Protein AF-A0A5M9RAM7-F1 (afdb_monomer_lite)

pLDDT: mean 76.91, std 12.96, range [45.09, 94.38]

Sequence (63 aa):
MVKSITLGVDQSLTDYGTTVNLDYKWKGVNHLTMIQFFNGGLDTITFDYNGKGTTVLMERSPD

Foldseek 3Di:
DDDDDDAQDWDWDDDPPPFWTWTWHHPHRFWIWIWIDGDFFIKIWIWGHPPPDIDIDIDTGGD

Secondary structure (DSSP, 8-state):
--PPPPTT--EEEE-SSTT-EEEEEEETTTEEEEEEEETTEEEEEEEEE-SS-EEEEEEEEE-

Structure (mmCIF, N/CA/C/O backbone):
data_AF-A0A5M9RAM7-F1
#
_entry.id   AF-A0A5M9RAM7-F1
#
loop_
_atom_site.group_PDB
_atom_site.id
_atom_site.type_symbol
_atom_site.label_atom_id
_atom_site.label_alt_id
_atom_site.label_comp_id
_atom_site.label_asym_id
_atom_site.label_entity_id
_atom_site.label_seq_id
_atom_site.pdbx_PDB_ins_code
_atom_site.Cartn_x
_atom_site.Cartn_y
_atom_site.Cartn_z
_atom_site.occupancy
_atom_site.B_iso_or_equiv
_atom_site.auth_seq_id
_atom_site.auth_comp_id
_atom_site.auth_asym_id
_atom_site.auth_atom_id
_atom_site.pdbx_PDB_model_num
ATOM 1 N N . MET A 1 1 ? -7.037 -11.951 -14.463 1.00 45.09 1 MET A N 1
ATOM 2 C CA . MET A 1 1 ? -7.348 -12.545 -13.144 1.00 45.09 1 MET A CA 1
ATOM 3 C C . MET A 1 1 ? -6.876 -11.538 -12.106 1.00 45.09 1 MET A C 1
ATOM 5 O O . MET A 1 1 ? -5.716 -11.161 -12.176 1.00 45.09 1 MET A O 1
ATOM 9 N N . VAL A 1 2 ? -7.747 -11.011 -11.244 1.00 51.88 2 VAL A N 1
ATOM 10 C CA . VAL A 1 2 ? -7.315 -10.083 -10.182 1.00 51.88 2 VAL A CA 1
ATOM 11 C C . VAL A 1 2 ? -6.674 -10.931 -9.086 1.00 51.88 2 VAL A C 1
ATOM 13 O O . VAL A 1 2 ? -7.363 -11.757 -8.491 1.00 51.88 2 VAL A O 1
ATOM 16 N N . LYS A 1 3 ? -5.363 -10.793 -8.859 1.00 60.28 3 LYS A N 1
ATOM 17 C CA . LYS A 1 3 ? -4.708 -11.440 -7.715 1.00 60.28 3 LYS A CA 1
ATOM 18 C C . LYS A 1 3 ? -5.109 -10.688 -6.447 1.00 60.28 3 LYS A C 1
ATOM 20 O O . LYS A 1 3 ? -4.881 -9.487 -6.340 1.00 60.28 3 LYS A O 1
ATOM 25 N N . SER A 1 4 ? -5.754 -11.385 -5.518 1.00 64.44 4 SER A N 1
ATOM 26 C CA . SER A 1 4 ? -6.162 -10.822 -4.232 1.00 64.44 4 SER A CA 1
ATOM 27 C C . SER A 1 4 ? -4.965 -10.722 -3.290 1.00 64.44 4 SER A C 1
ATOM 29 O O . SER A 1 4 ? -4.216 -11.682 -3.130 1.00 64.44 4 SER A O 1
ATOM 31 N N . ILE A 1 5 ? -4.814 -9.567 -2.647 1.00 66.12 5 ILE A N 1
ATOM 32 C CA . ILE A 1 5 ? -3.846 -9.346 -1.570 1.00 66.12 5 ILE A CA 1
ATOM 33 C C . ILE A 1 5 ? -4.376 -10.027 -0.304 1.00 66.12 5 ILE A C 1
ATOM 35 O O . ILE A 1 5 ? -5.533 -9.823 0.070 1.00 66.12 5 ILE A O 1
ATOM 39 N N . THR A 1 6 ? -3.544 -10.833 0.360 1.00 67.75 6 THR A N 1
ATOM 40 C CA . THR A 1 6 ? -3.893 -11.411 1.668 1.00 67.75 6 THR A CA 1
ATOM 41 C C . THR A 1 6 ? -3.519 -10.422 2.771 1.00 67.75 6 THR A C 1
ATOM 43 O O . THR A 1 6 ? -2.370 -9.993 2.857 1.00 67.75 6 THR A O 1
ATOM 46 N N . LEU A 1 7 ? -4.484 -10.045 3.613 1.00 64.50 7 LEU A N 1
ATOM 47 C CA . LEU A 1 7 ? -4.248 -9.134 4.737 1.00 64.50 7 LEU A CA 1
ATOM 48 C C . LEU A 1 7 ? -3.302 -9.768 5.763 1.00 64.50 7 LEU A C 1
ATOM 50 O O . LEU A 1 7 ? -3.457 -10.941 6.100 1.00 64.50 7 LEU A O 1
ATOM 54 N N . GLY A 1 8 ? -2.366 -8.989 6.303 1.00 62.47 8 GLY A N 1
ATOM 55 C CA . GLY A 1 8 ? -1.475 -9.446 7.376 1.00 62.47 8 GLY A CA 1
ATOM 56 C C . GLY A 1 8 ? -0.350 -10.384 6.928 1.00 62.47 8 GLY A C 1
ATOM 57 O O . GLY A 1 8 ? 0.364 -10.904 7.781 1.00 62.47 8 GLY A O 1
ATOM 58 N N . VAL A 1 9 ? -0.196 -10.618 5.623 1.00 66.12 9 VAL A N 1
ATOM 59 C CA . VAL A 1 9 ? 0.841 -11.492 5.065 1.00 66.12 9 VAL A CA 1
ATOM 60 C C . VAL A 1 9 ? 1.699 -10.684 4.106 1.00 66.12 9 VAL A C 1
ATOM 62 O O . VAL A 1 9 ? 1.169 -10.055 3.193 1.00 66.12 9 VAL A O 1
ATOM 65 N N . ASP A 1 10 ? 3.013 -10.734 4.295 1.00 62.88 10 ASP A N 1
ATOM 66 C CA . ASP A 1 10 ? 3.966 -10.163 3.349 1.00 62.88 10 ASP A CA 1
ATOM 67 C C . ASP A 1 10 ? 3.961 -11.018 2.078 1.00 62.88 10 ASP A C 1
ATOM 69 O 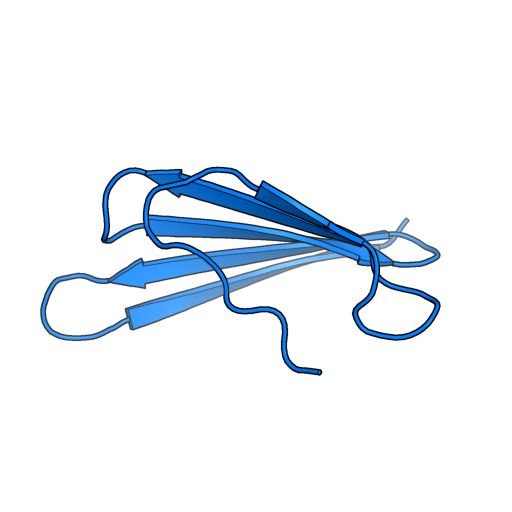O . ASP A 1 10 ? 4.183 -12.233 2.135 1.00 62.88 10 ASP A O 1
ATOM 73 N N . GLN A 1 11 ? 3.670 -10.417 0.924 1.00 63.28 11 GLN A N 1
ATOM 74 C CA . GLN A 1 11 ? 3.741 -11.126 -0.353 1.00 63.28 11 GLN A CA 1
ATOM 75 C C . GLN A 1 11 ? 4.283 -10.186 -1.427 1.00 63.28 11 GLN A C 1
ATOM 77 O O . GLN A 1 11 ? 3.960 -9.002 -1.470 1.00 63.28 11 GLN A O 1
ATOM 82 N N . SER A 1 12 ? 5.084 -10.746 -2.329 1.00 62.12 12 SER A N 1
ATOM 83 C CA . SER A 1 12 ? 5.504 -10.058 -3.542 1.00 62.12 12 SER A CA 1
ATOM 84 C C . SER A 1 12 ? 4.662 -10.554 -4.711 1.00 62.12 12 SER A C 1
ATOM 86 O O . SER A 1 12 ? 4.492 -11.762 -4.911 1.00 62.12 12 SER A O 1
ATOM 88 N N . LEU A 1 13 ? 4.106 -9.616 -5.471 1.00 63.94 13 LEU A N 1
ATOM 89 C CA . LEU A 1 13 ? 3.337 -9.893 -6.672 1.00 63.94 13 LEU A CA 1
ATOM 90 C C . LEU A 1 13 ? 4.063 -9.274 -7.863 1.00 63.94 13 LEU A C 1
ATOM 92 O O . LEU A 1 13 ? 4.048 -8.063 -8.074 1.00 63.94 13 LEU A O 1
ATOM 96 N N . THR A 1 14 ? 4.658 -10.132 -8.680 1.00 58.50 14 THR A N 1
ATOM 97 C CA . THR A 1 14 ? 4.984 -9.801 -10.064 1.00 58.50 14 THR A CA 1
ATOM 98 C C . THR A 1 14 ? 3.718 -10.024 -10.888 1.00 58.50 14 THR A C 1
ATOM 100 O O . THR A 1 14 ? 3.091 -11.082 -10.734 1.00 58.50 14 THR A O 1
ATOM 103 N N . ASP A 1 15 ? 3.366 -9.043 -11.731 1.00 57.25 15 ASP A N 1
ATOM 104 C CA . ASP A 1 15 ? 2.325 -9.080 -12.783 1.00 57.25 15 ASP A CA 1
ATOM 105 C C . ASP A 1 15 ? 1.074 -8.201 -12.532 1.00 57.25 15 ASP A C 1
ATOM 107 O O . ASP A 1 15 ? -0.052 -8.693 -12.426 1.00 57.25 15 ASP A O 1
ATOM 111 N N . TYR A 1 16 ? 1.267 -6.874 -12.466 1.00 55.62 16 TYR A N 1
ATOM 112 C CA . TYR A 1 16 ? 0.194 -5.876 -12.629 1.00 55.62 16 TYR A CA 1
ATOM 113 C C . TYR A 1 16 ? 0.424 -5.088 -13.930 1.00 55.62 16 TYR A C 1
ATOM 115 O O . TYR A 1 16 ? 0.804 -3.919 -13.929 1.00 55.62 16 TYR A O 1
ATOM 123 N N . GLY A 1 17 ? 0.262 -5.775 -15.066 1.00 53.66 17 GLY A N 1
ATOM 124 C CA . GLY A 1 17 ? 0.736 -5.273 -16.357 1.00 53.66 17 GLY A CA 1
ATOM 125 C C . GLY A 1 17 ? 2.260 -5.376 -16.458 1.00 53.66 17 GLY A C 1
ATOM 126 O O . GLY A 1 17 ? 2.968 -5.413 -15.456 1.00 53.66 17 GLY A O 1
ATOM 127 N N . THR A 1 18 ? 2.773 -5.447 -17.681 1.00 54.59 18 THR A N 1
ATOM 128 C CA . THR A 1 18 ? 4.146 -5.840 -18.066 1.00 54.59 18 THR A CA 1
ATOM 129 C C . THR A 1 18 ? 5.321 -5.042 -17.463 1.00 54.59 18 THR A C 1
ATOM 131 O O . THR A 1 18 ? 6.455 -5.254 -17.883 1.00 54.59 18 THR A O 1
ATOM 134 N N . THR A 1 19 ? 5.105 -4.137 -16.504 1.00 61.38 19 THR A N 1
ATOM 135 C CA . THR A 1 19 ? 6.097 -3.117 -16.120 1.00 61.38 19 THR A CA 1
ATOM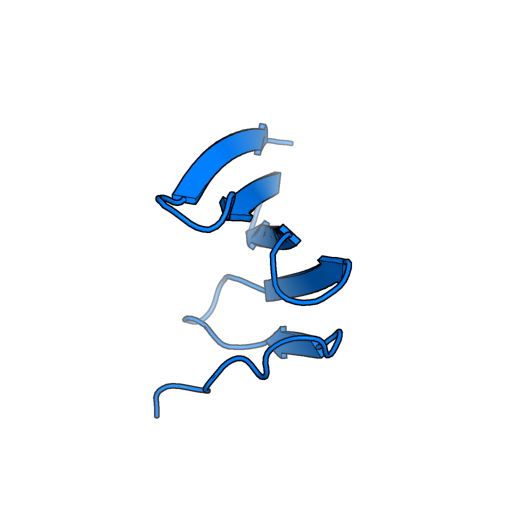 136 C C . THR A 1 19 ? 6.143 -2.786 -14.622 1.00 61.38 19 THR A C 1
ATOM 138 O O . THR A 1 19 ? 6.923 -1.917 -14.240 1.00 61.38 19 THR A O 1
ATOM 141 N N . VAL A 1 20 ? 5.336 -3.431 -13.765 1.00 64.62 20 VAL A N 1
ATOM 142 C CA . VAL A 1 20 ? 5.282 -3.096 -12.327 1.00 64.62 20 VAL A CA 1
ATOM 143 C C . VAL A 1 20 ? 5.452 -4.337 -11.449 1.00 64.62 20 VAL A C 1
ATOM 145 O O . VAL A 1 20 ? 4.692 -5.301 -11.570 1.00 64.62 20 VAL A O 1
ATOM 148 N N . ASN A 1 21 ? 6.434 -4.294 -10.542 1.00 71.69 21 ASN A N 1
ATOM 149 C CA . ASN A 1 21 ? 6.566 -5.249 -9.437 1.00 71.69 21 ASN A CA 1
ATOM 150 C C . ASN A 1 21 ? 6.020 -4.616 -8.155 1.00 71.69 21 ASN A C 1
ATOM 152 O O . ASN A 1 21 ? 6.337 -3.466 -7.855 1.00 71.69 21 ASN A O 1
ATOM 156 N N . LEU A 1 22 ? 5.225 -5.366 -7.394 1.00 72.69 22 LEU A N 1
ATOM 157 C CA . LEU A 1 22 ? 4.667 -4.914 -6.122 1.00 72.69 22 LEU A CA 1
ATOM 158 C C . LEU A 1 22 ? 5.268 -5.723 -4.971 1.00 72.69 22 LEU A C 1
ATOM 160 O O . LEU A 1 22 ? 5.263 -6.957 -5.000 1.00 72.69 22 LEU A O 1
ATOM 164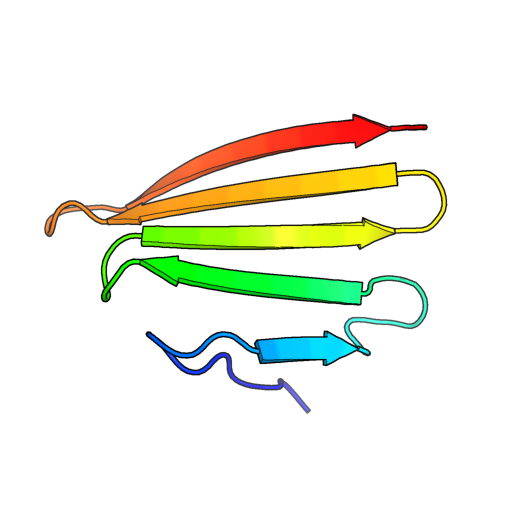 N N . ASP A 1 23 ? 5.743 -5.027 -3.945 1.00 78.06 23 ASP A N 1
ATOM 165 C CA . ASP A 1 23 ? 6.024 -5.594 -2.624 1.00 78.06 23 ASP A CA 1
ATOM 166 C C . ASP A 1 23 ? 5.072 -4.953 -1.617 1.00 78.06 23 ASP A C 1
ATOM 168 O O . ASP A 1 23 ? 4.828 -3.748 -1.677 1.00 78.06 23 ASP A O 1
ATOM 172 N N . TYR A 1 24 ? 4.503 -5.733 -0.707 1.00 79.69 24 TYR A N 1
ATOM 173 C CA . TYR A 1 24 ? 3.698 -5.178 0.368 1.00 79.6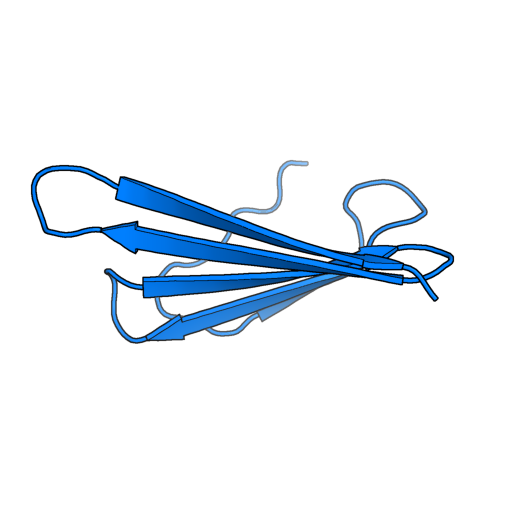9 24 TYR A CA 1
ATOM 174 C C . TYR A 1 24 ? 3.975 -5.846 1.698 1.00 79.69 24 TYR A C 1
ATOM 176 O O . TYR A 1 24 ? 4.149 -7.061 1.793 1.00 79.69 24 TYR A O 1
ATOM 184 N N . LYS A 1 25 ? 3.961 -5.016 2.739 1.00 80.75 25 LYS A N 1
ATOM 185 C CA . LYS A 1 25 ? 4.195 -5.412 4.118 1.00 80.75 25 LYS A CA 1
ATOM 186 C C . LYS A 1 25 ? 3.070 -4.938 5.003 1.00 80.75 25 LYS A C 1
ATOM 188 O O . LYS A 1 25 ? 2.675 -3.770 4.960 1.00 80.75 25 LYS A O 1
ATOM 193 N N . TRP A 1 26 ? 2.587 -5.851 5.830 1.00 81.69 26 TRP A N 1
ATOM 194 C CA . TRP A 1 26 ? 1.558 -5.553 6.813 1.00 81.69 26 TRP A CA 1
ATOM 195 C C . TRP A 1 26 ? 2.165 -5.444 8.207 1.00 81.69 26 TRP A C 1
ATOM 197 O O . TRP A 1 26 ? 2.859 -6.341 8.681 1.00 81.69 26 TRP A O 1
ATOM 207 N N . LYS A 1 27 ? 1.829 -4.372 8.923 1.00 81.00 27 LYS A N 1
ATOM 208 C CA . LYS A 1 27 ? 2.038 -4.273 10.370 1.00 81.00 27 LYS A CA 1
ATOM 209 C C . LYS A 1 27 ? 0.682 -4.425 11.058 1.00 81.00 27 LYS A C 1
ATOM 211 O O . LYS A 1 27 ? -0.043 -3.458 11.288 1.00 81.00 27 LYS A O 1
ATOM 216 N N . GLY A 1 28 ? 0.330 -5.673 11.366 1.00 81.06 28 GLY A N 1
ATOM 217 C CA . GLY A 1 28 ? -1.015 -6.028 11.825 1.00 81.06 28 GLY A CA 1
ATOM 218 C C . GLY A 1 28 ? -2.047 -5.911 10.697 1.00 81.06 28 GLY A C 1
ATOM 219 O O . GLY A 1 28 ? -1.727 -6.166 9.544 1.00 81.06 28 GLY A O 1
ATOM 220 N N . VAL A 1 29 ? -3.286 -5.524 11.022 1.00 81.88 29 VAL A N 1
ATOM 221 C CA . VAL A 1 29 ? -4.389 -5.392 10.039 1.00 81.88 29 VAL A CA 1
ATOM 222 C C . VAL A 1 29 ? -4.702 -3.947 9.644 1.00 81.88 29 VAL A C 1
ATOM 224 O O . VAL A 1 29 ? -5.557 -3.707 8.799 1.00 81.88 29 VAL A O 1
ATOM 227 N N . ASN A 1 30 ? -4.009 -2.986 10.255 1.00 88.06 30 ASN A N 1
ATOM 228 C CA . ASN A 1 30 ? -4.324 -1.564 10.132 1.00 88.06 30 ASN A CA 1
ATOM 229 C C . ASN A 1 30 ? -3.293 -0.783 9.323 1.00 88.06 30 ASN A C 1
ATOM 231 O O . ASN A 1 30 ? -3.592 0.320 8.891 1.00 88.06 30 ASN A O 1
ATOM 235 N N . HIS A 1 31 ? -2.093 -1.323 9.129 1.00 87.88 31 HIS A N 1
ATOM 236 C CA . HIS A 1 31 ? -1.012 -0.605 8.474 1.00 87.88 31 HIS A CA 1
ATOM 237 C C . HIS A 1 31 ? -0.437 -1.455 7.345 1.00 87.88 31 HIS A C 1
ATOM 239 O O . HIS A 1 31 ? 0.102 -2.536 7.595 1.00 87.88 31 HIS A O 1
ATOM 245 N N . LEU A 1 32 ? -0.570 -0.953 6.121 1.00 88.44 32 LEU A N 1
ATOM 246 C CA . LEU A 1 32 ? -0.050 -1.557 4.901 1.00 88.44 32 LEU A CA 1
ATOM 247 C C . LEU A 1 32 ? 0.940 -0.595 4.266 1.00 88.44 32 LEU A C 1
ATOM 249 O O . LEU A 1 32 ? 0.569 0.520 3.904 1.00 88.44 32 LEU A O 1
ATOM 253 N N . THR A 1 33 ? 2.164 -1.053 4.054 1.00 88.38 33 THR A N 1
ATOM 254 C CA . THR A 1 33 ? 3.123 -0.378 3.182 1.00 88.38 33 THR A CA 1
ATOM 255 C C . THR A 1 33 ? 3.219 -1.164 1.889 1.00 88.38 33 THR A C 1
ATOM 257 O O . THR A 1 33 ? 3.457 -2.367 1.917 1.00 88.38 33 THR A O 1
ATOM 260 N N . MET A 1 34 ? 3.040 -0.496 0.759 1.00 86.94 34 MET A N 1
ATOM 261 C CA . MET A 1 34 ? 3.176 -1.055 -0.578 1.00 86.94 34 MET A CA 1
ATOM 262 C C . MET A 1 34 ? 4.282 -0.305 -1.313 1.00 86.94 34 MET A C 1
ATOM 264 O O . MET A 1 34 ? 4.250 0.918 -1.395 1.00 86.94 34 MET A O 1
ATOM 268 N N . ILE A 1 35 ? 5.234 -1.036 -1.872 1.00 85.62 35 ILE A N 1
ATOM 269 C CA . ILE A 1 35 ? 6.286 -0.508 -2.731 1.00 85.62 35 ILE A CA 1
ATOM 270 C C . ILE A 1 35 ? 5.982 -0.960 -4.154 1.00 85.62 35 ILE A C 1
ATOM 272 O O . ILE A 1 35 ? 5.848 -2.155 -4.426 1.00 85.62 35 ILE A O 1
ATOM 276 N N . GLN A 1 36 ? 5.855 0.004 -5.058 1.00 84.75 36 GLN A N 1
ATOM 277 C CA . GLN A 1 36 ? 5.699 -0.236 -6.484 1.00 84.75 36 GLN A CA 1
ATOM 278 C C . GLN A 1 36 ? 7.019 0.059 -7.173 1.00 84.75 36 GLN A C 1
ATOM 280 O O . GLN A 1 36 ? 7.464 1.201 -7.181 1.00 84.75 36 GLN A O 1
ATOM 285 N N . PHE A 1 37 ? 7.625 -0.954 -7.774 1.00 80.38 37 PHE A N 1
ATOM 286 C CA . PHE A 1 37 ? 8.796 -0.786 -8.621 1.00 80.38 37 PHE A CA 1
ATOM 287 C C . PHE A 1 37 ? 8.337 -0.683 -10.066 1.00 80.38 37 PHE A C 1
ATOM 289 O O . PHE A 1 37 ? 7.652 -1.582 -10.565 1.00 80.38 37 PHE A O 1
ATOM 296 N N . PHE A 1 38 ? 8.737 0.384 -10.740 1.00 81.25 38 PHE A N 1
ATOM 297 C CA . PHE A 1 38 ? 8.502 0.586 -12.164 1.00 81.25 38 PHE A CA 1
ATOM 298 C C . PHE A 1 38 ? 9.823 0.912 -12.858 1.00 81.25 38 PHE A C 1
ATOM 300 O O . PHE A 1 38 ? 10.857 1.117 -12.227 1.00 81.25 38 PHE A O 1
ATOM 307 N N . ASN A 1 39 ? 9.812 0.921 -14.188 1.00 72.38 39 ASN A N 1
ATOM 308 C CA . ASN A 1 39 ? 11.020 1.208 -14.948 1.00 72.38 39 ASN A CA 1
ATOM 309 C C . ASN A 1 39 ? 11.414 2.687 -14.745 1.00 72.38 39 ASN A C 1
ATOM 311 O O . ASN A 1 39 ? 10.740 3.568 -15.280 1.00 72.38 39 ASN A O 1
ATOM 315 N N . GLY A 1 40 ? 12.464 2.946 -13.956 1.00 73.12 40 GLY A N 1
ATOM 316 C CA . GLY A 1 40 ? 12.952 4.293 -13.624 1.00 73.12 40 GLY A CA 1
ATOM 317 C C . GLY A 1 40 ? 12.580 4.822 -12.231 1.00 73.12 40 GLY A C 1
ATOM 318 O O . GLY A 1 40 ? 12.579 6.036 -12.040 1.00 73.12 40 GLY A O 1
ATOM 319 N N . GLY A 1 41 ? 12.218 3.956 -11.278 1.00 82.12 41 GLY A N 1
ATOM 320 C CA . GLY A 1 41 ? 12.086 4.352 -9.874 1.00 82.12 41 GLY A CA 1
ATOM 321 C C . GLY A 1 41 ? 11.134 3.479 -9.060 1.00 82.12 41 GLY A C 1
ATOM 322 O O . GLY A 1 41 ? 10.743 2.377 -9.465 1.00 82.12 41 GLY A O 1
ATOM 323 N N . LEU A 1 42 ? 10.749 3.994 -7.893 1.00 88.25 42 LEU A N 1
ATOM 324 C CA . LEU A 1 42 ? 9.755 3.370 -7.027 1.00 88.25 42 LEU A CA 1
ATOM 325 C C . LEU A 1 42 ? 8.776 4.386 -6.436 1.00 88.25 42 LEU A C 1
ATOM 327 O O . LEU A 1 42 ? 9.123 5.534 -6.164 1.00 88.25 42 LEU A O 1
ATOM 331 N N . ASP A 1 43 ? 7.549 3.934 -6.200 1.00 86.12 43 ASP A N 1
ATOM 332 C CA . ASP A 1 43 ? 6.550 4.648 -5.407 1.00 86.12 43 ASP A CA 1
ATOM 333 C C . ASP A 1 43 ? 6.326 3.861 -4.104 1.00 86.12 43 ASP A C 1
ATOM 335 O O . ASP A 1 43 ? 6.115 2.646 -4.132 1.00 86.12 43 ASP A O 1
ATOM 339 N N . THR A 1 44 ? 6.350 4.537 -2.955 1.00 89.44 44 THR A N 1
ATOM 340 C CA . THR A 1 44 ? 5.950 3.963 -1.661 1.00 89.44 44 THR A CA 1
ATOM 341 C C . THR A 1 44 ? 4.578 4.499 -1.287 1.00 89.44 44 THR A C 1
ATOM 343 O O . THR A 1 44 ? 4.366 5.707 -1.200 1.00 89.44 44 THR A O 1
ATOM 346 N N . ILE A 1 45 ? 3.626 3.601 -1.066 1.00 89.31 45 ILE A N 1
ATOM 347 C CA . ILE A 1 45 ? 2.255 3.931 -0.689 1.00 89.31 45 ILE A CA 1
ATOM 348 C C . ILE A 1 45 ? 1.968 3.302 0.667 1.00 89.31 45 ILE A C 1
ATOM 350 O O . ILE A 1 45 ? 2.068 2.089 0.833 1.00 89.31 45 ILE A O 1
ATOM 354 N N . THR A 1 46 ? 1.583 4.124 1.636 1.00 91.19 46 THR A N 1
ATOM 355 C CA . THR A 1 46 ? 1.215 3.676 2.979 1.00 91.19 46 THR A CA 1
ATOM 356 C C . THR A 1 46 ? -0.269 3.907 3.219 1.00 91.19 46 THR A C 1
ATOM 358 O O . THR A 1 46 ? -0.769 5.019 3.046 1.00 91.19 46 THR A O 1
ATOM 361 N N . PHE A 1 47 ? -0.963 2.858 3.649 1.00 90.50 47 PHE A N 1
ATOM 362 C CA . PHE A 1 47 ? -2.348 2.902 4.097 1.00 90.50 47 PHE A CA 1
ATOM 363 C C . PHE A 1 47 ? -2.382 2.683 5.606 1.00 90.50 47 PHE A C 1
ATOM 365 O O . PHE A 1 47 ? -1.910 1.653 6.088 1.00 90.50 47 PHE A O 1
ATOM 372 N N . ASP A 1 48 ? -2.964 3.631 6.336 1.00 92.81 48 ASP A N 1
ATOM 373 C CA . ASP A 1 48 ? -3.109 3.554 7.790 1.00 92.81 48 ASP A CA 1
ATOM 374 C C . ASP A 1 48 ?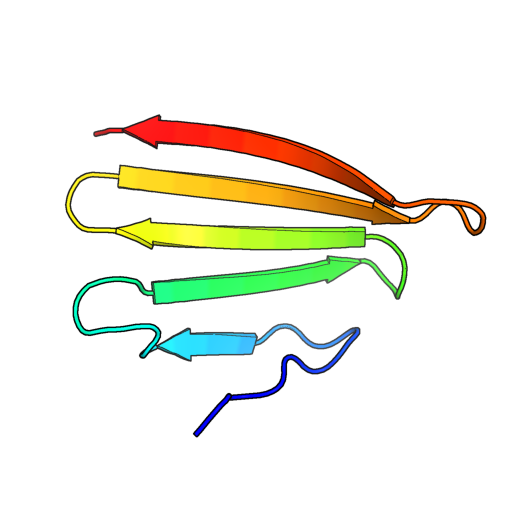 -4.585 3.681 8.184 1.00 92.81 48 ASP A C 1
ATOM 376 O O . ASP A 1 48 ? -5.225 4.714 7.964 1.00 92.81 48 ASP A O 1
ATOM 380 N N . TYR A 1 49 ? -5.146 2.596 8.709 1.00 91.50 49 TYR A N 1
ATOM 381 C CA . TYR A 1 49 ? -6.536 2.482 9.120 1.00 91.50 49 TYR A CA 1
ATOM 382 C C . TYR A 1 49 ? -6.671 2.643 10.634 1.00 91.50 49 TYR A C 1
ATOM 384 O O . TYR A 1 49 ? -6.204 1.821 11.421 1.00 91.50 49 TYR A O 1
ATOM 392 N N . ASN A 1 50 ? -7.400 3.673 11.058 1.00 89.12 50 ASN A N 1
ATOM 393 C CA . ASN A 1 50 ? -7.572 4.001 12.477 1.00 89.12 50 ASN A CA 1
ATOM 394 C C . ASN A 1 50 ? -8.864 3.436 13.104 1.00 89.12 50 ASN A C 1
ATOM 396 O O . ASN A 1 50 ? -9.262 3.864 14.189 1.00 89.12 50 ASN A O 1
ATOM 400 N N . GLY A 1 51 ? -9.562 2.523 12.419 1.00 87.75 51 GLY A N 1
ATOM 401 C CA . GLY A 1 51 ? -10.858 1.989 12.862 1.00 87.75 51 GLY A CA 1
ATOM 402 C C . GLY A 1 51 ? -12.078 2.819 12.445 1.00 87.75 51 GLY A C 1
ATOM 403 O O . GLY A 1 51 ? -13.206 2.384 12.669 1.00 87.75 51 GLY A O 1
ATOM 404 N N . LYS A 1 52 ? -11.876 4.002 11.852 1.00 91.44 52 LYS A N 1
ATOM 405 C CA . LYS A 1 52 ? -12.948 4.882 11.345 1.00 91.44 52 LYS A CA 1
ATOM 406 C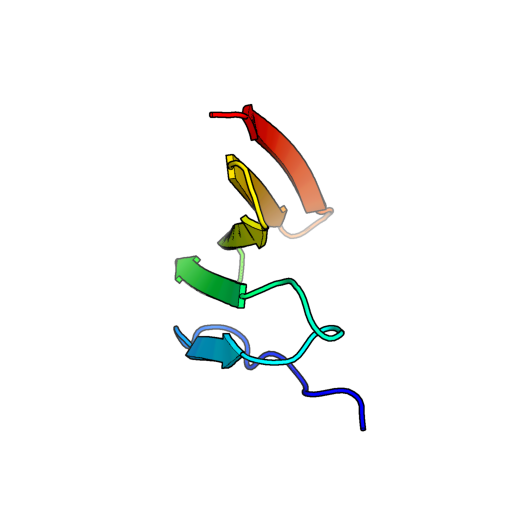 C . LYS A 1 52 ? -12.745 5.287 9.889 1.00 91.44 52 LYS A C 1
ATOM 408 O O . LYS A 1 52 ? -13.716 5.550 9.188 1.00 91.44 52 LYS A O 1
ATOM 413 N N . GLY A 1 53 ? -11.497 5.346 9.443 1.00 88.31 53 GLY A N 1
ATOM 414 C CA . GLY A 1 53 ? -11.133 5.684 8.077 1.00 88.31 53 GLY A CA 1
ATOM 415 C C . GLY A 1 53 ? -9.675 5.350 7.793 1.00 88.31 53 GLY A C 1
ATOM 416 O O . GLY A 1 53 ? -8.905 5.050 8.709 1.00 88.31 53 GLY A O 1
ATOM 417 N N . THR A 1 54 ? -9.323 5.390 6.512 1.00 93.31 54 THR A N 1
ATOM 418 C CA . THR A 1 54 ? -7.981 5.072 6.023 1.00 93.31 54 THR A CA 1
ATOM 419 C C . THR A 1 54 ? -7.306 6.339 5.528 1.00 93.31 54 THR A C 1
ATOM 421 O O . THR A 1 54 ? -7.817 7.006 4.628 1.00 93.31 54 THR A O 1
ATOM 424 N N . THR A 1 55 ? -6.148 6.649 6.095 1.00 94.38 55 THR A N 1
ATOM 425 C CA . THR A 1 55 ? -5.240 7.663 5.560 1.00 94.38 55 THR A CA 1
ATOM 426 C C . THR A 1 55 ? -4.352 7.017 4.507 1.00 94.38 55 THR A C 1
ATOM 428 O O . THR A 1 55 ? -3.844 5.917 4.722 1.00 94.38 55 THR A O 1
ATOM 431 N N . VAL A 1 56 ? -4.159 7.703 3.381 1.00 91.81 56 VAL A N 1
ATOM 432 C CA . VAL A 1 56 ? -3.272 7.259 2.301 1.00 91.81 56 VAL A CA 1
ATOM 433 C C . VAL A 1 56 ? -2.144 8.270 2.151 1.00 91.81 56 VAL A C 1
ATOM 435 O O . VAL A 1 56 ? -2.402 9.449 1.910 1.00 91.81 56 VAL A O 1
ATOM 438 N N . LEU A 1 57 ? -0.906 7.806 2.296 1.00 90.81 57 LEU A N 1
ATOM 439 C CA . LEU A 1 57 ? 0.304 8.570 2.011 1.00 90.81 57 LEU A CA 1
ATOM 440 C C . LEU A 1 57 ? 0.977 7.960 0.781 1.00 90.81 57 LEU A C 1
ATOM 442 O O . LEU A 1 57 ? 1.129 6.743 0.715 1.00 90.81 57 LEU A O 1
ATOM 446 N N . MET A 1 58 ? 1.382 8.792 -0.175 1.00 89.69 58 MET A N 1
ATOM 447 C CA . MET A 1 58 ? 2.127 8.360 -1.355 1.00 89.69 58 MET A CA 1
ATOM 448 C C . MET A 1 58 ? 3.393 9.197 -1.490 1.00 89.69 58 MET A C 1
ATOM 450 O O . MET A 1 58 ? 3.328 10.424 -1.555 1.00 89.69 58 MET A O 1
ATOM 454 N N . GLU A 1 59 ? 4.526 8.517 -1.561 1.00 88.81 59 GLU A N 1
ATOM 455 C CA . GLU A 1 59 ? 5.842 9.101 -1.776 1.00 88.81 59 GLU A CA 1
ATOM 456 C C . GLU A 1 59 ? 6.411 8.544 -3.078 1.00 88.81 59 GLU A C 1
ATOM 458 O O . GLU A 1 59 ? 6.421 7.333 -3.294 1.00 88.81 59 GLU A O 1
ATOM 463 N N . ARG A 1 60 ? 6.859 9.439 -3.959 1.00 83.62 60 ARG A N 1
ATOM 464 C CA . ARG A 1 60 ? 7.417 9.088 -5.266 1.00 83.62 60 ARG A CA 1
ATOM 465 C C . ARG A 1 60 ? 8.922 9.305 -5.263 1.00 83.62 60 ARG A C 1
ATOM 467 O O . ARG A 1 60 ? 9.383 10.399 -4.935 1.00 83.62 60 ARG A O 1
ATOM 474 N N . SER A 1 61 ? 9.665 8.288 -5.676 1.00 80.81 61 SER A N 1
ATOM 475 C CA . SER A 1 61 ? 11.125 8.298 -5.772 1.00 80.81 61 SER A CA 1
ATOM 476 C C . SER A 1 61 ? 11.542 7.894 -7.191 1.00 80.81 61 SER A C 1
ATOM 478 O O . SER A 1 61 ? 11.742 6.708 -7.456 1.00 80.81 61 SER A O 1
ATOM 480 N N . PRO A 1 62 ? 11.604 8.860 -8.126 1.00 76.12 62 PRO A N 1
ATOM 481 C CA . PRO A 1 62 ? 12.163 8.625 -9.453 1.00 76.12 62 PRO A CA 1
ATOM 482 C C . PRO A 1 62 ? 13.695 8.499 -9.367 1.00 76.12 62 PRO A C 1
ATOM 484 O O . PRO A 1 62 ? 14.304 9.172 -8.531 1.00 76.12 62 PRO A O 1
ATOM 487 N N . ASP A 1 63 ? 14.286 7.653 -10.217 1.00 65.88 63 ASP A N 1
ATOM 488 C CA . ASP A 1 63 ? 15.747 7.551 -10.408 1.00 65.88 63 ASP A CA 1
ATOM 489 C C . ASP A 1 63 ? 16.325 8.755 -11.178 1.00 65.88 63 ASP A C 1
ATOM 491 O O . ASP A 1 63 ? 15.629 9.297 -12.074 1.00 65.88 63 ASP A O 1
#

Radius of gyration: 12.39 Å; chains: 1; bounding box: 29×22×31 Å

Organism: NCBI:txid368603